Protein AF-A0A164RJU8-F1 (afdb_monomer_lite)

Secondary structure (DSSP, 8-state):
-------------------PPPTT--EEEEEEEEE---TTT--EEEEEEEEEE-GGG-EEEEEEEET-TTS---GGGEEEEEETTEEEEEEE---

pLDDT: mean 73.23, std 12.7, range [41.62, 87.56]

Sequence (95 aa):
MHLTFISVVALALSPVVSAVCPSGYVGIGTETLCGIGTPDGGSSCGGAFGTIWANNCGIIAQNSADGNPCAGGYNGGAYVNCGSGYPSSIFISRA

Organism: NCBI:txid1314777

Radius of gyration: 20.66 Å; chains: 1; bounding box: 57×36×52 Å

Foldseek 3Di:
DDDDDDDPPPPPPDPPPDVFDPPPDKDWWKDWDWAQDDPVPGIDIDAIWTFIAHGPRHTPWTARDGGQVQPFRIPQPKGFDDDPSHTDDIDHPDD

Structure (mmCIF, N/CA/C/O backbone):
data_AF-A0A164RJU8-F1
#
_entry.id   AF-A0A164RJU8-F1
#
loop_
_atom_site.group_PDB
_atom_site.id
_atom_site.type_symbol
_atom_site.label_atom_id
_atom_site.label_alt_id
_atom_site.label_comp_id
_atom_site.label_asym_id
_atom_site.label_entity_id
_atom_site.label_seq_id
_atom_site.pdbx_PDB_ins_code
_atom_site.Cartn_x
_atom_site.Cartn_y
_atom_site.Cartn_z
_atom_site.occupancy
_atom_site.B_iso_or_equiv
_atom_site.auth_seq_id
_atom_site.auth_comp_id
_atom_site.auth_asym_id
_atom_site.auth_atom_id
_atom_site.pdbx_PDB_model_num
ATOM 1 N N . MET A 1 1 ? 42.305 24.989 41.898 1.00 41.62 1 MET A N 1
ATOM 2 C CA . MET A 1 1 ? 41.245 25.231 40.896 1.00 41.62 1 MET A CA 1
ATOM 3 C C . MET A 1 1 ? 41.248 24.069 39.915 1.00 41.62 1 MET A C 1
ATOM 5 O O . MET A 1 1 ? 42.148 24.007 39.092 1.00 41.62 1 MET A O 1
ATOM 9 N N . HIS A 1 2 ? 40.321 23.122 40.037 1.00 41.97 2 HIS A N 1
ATOM 10 C CA . HIS A 1 2 ? 40.083 22.080 39.031 1.00 41.97 2 HIS A CA 1
ATOM 11 C C . HIS A 1 2 ? 38.567 21.878 38.963 1.00 41.97 2 HIS A C 1
ATOM 13 O O . HIS A 1 2 ? 37.990 21.249 39.844 1.00 41.97 2 HIS A O 1
ATOM 19 N N . LEU A 1 3 ? 37.923 22.514 37.979 1.00 43.03 3 LEU A N 1
ATOM 20 C CA . LEU A 1 3 ? 36.516 22.280 37.660 1.00 43.03 3 LEU A CA 1
ATOM 21 C C . LEU A 1 3 ? 36.449 21.144 36.639 1.00 43.03 3 LEU A C 1
ATOM 23 O O . LEU A 1 3 ? 36.859 21.304 35.491 1.00 43.03 3 LEU A O 1
ATOM 27 N N . THR A 1 4 ? 35.937 19.997 37.068 1.00 53.72 4 THR A N 1
ATOM 28 C CA . THR A 1 4 ? 35.570 18.880 36.202 1.00 53.72 4 THR A CA 1
ATOM 29 C C . THR A 1 4 ? 34.254 19.206 35.495 1.00 53.72 4 THR A C 1
ATOM 31 O O . THR A 1 4 ? 33.190 19.256 36.109 1.00 53.72 4 THR A O 1
ATOM 34 N N . PHE A 1 5 ? 34.327 19.457 34.188 1.00 51.28 5 PHE A N 1
ATOM 35 C CA . PHE A 1 5 ? 33.161 19.613 33.319 1.00 51.28 5 PHE A CA 1
ATOM 36 C C . PHE A 1 5 ? 32.528 18.238 33.066 1.00 51.28 5 PHE A C 1
ATOM 38 O O . PHE A 1 5 ? 33.085 17.411 32.348 1.00 51.28 5 PHE A O 1
ATOM 45 N N . ILE A 1 6 ? 31.362 17.986 33.662 1.00 56.50 6 ILE A N 1
ATOM 46 C CA . ILE A 1 6 ? 30.535 16.814 33.358 1.00 56.50 6 ILE A CA 1
ATOM 47 C C . ILE A 1 6 ? 29.724 17.148 32.102 1.00 56.50 6 ILE A C 1
ATOM 49 O O . ILE A 1 6 ? 28.804 17.962 32.143 1.00 56.50 6 ILE A O 1
ATOM 53 N N . SER A 1 7 ? 30.097 16.544 30.972 1.00 59.12 7 SER A N 1
ATOM 54 C CA . SER A 1 7 ? 29.352 16.648 29.716 1.00 59.12 7 SER A CA 1
ATOM 55 C C . SER A 1 7 ? 28.076 15.808 29.817 1.00 59.12 7 SER A C 1
ATOM 57 O O . SER A 1 7 ? 28.124 14.578 29.789 1.00 59.12 7 SER A O 1
ATOM 59 N N . VAL A 1 8 ? 26.930 16.469 29.991 1.00 55.47 8 VAL A N 1
ATOM 60 C CA . VAL A 1 8 ? 25.607 15.834 29.963 1.00 55.47 8 VAL A CA 1
ATOM 61 C C . VAL A 1 8 ? 25.230 15.625 28.498 1.00 55.47 8 VAL A C 1
ATOM 63 O O . VAL A 1 8 ? 24.779 16.547 27.822 1.00 55.47 8 VAL A O 1
ATOM 66 N N . VAL A 1 9 ? 25.432 14.409 27.991 1.00 59.53 9 VAL A N 1
ATOM 67 C CA . VAL A 1 9 ? 24.880 13.984 26.700 1.00 59.53 9 VAL A CA 1
ATOM 68 C C . VAL A 1 9 ? 23.368 13.864 26.877 1.00 59.53 9 VAL A C 1
ATOM 70 O O . VAL A 1 9 ? 22.863 12.868 27.391 1.00 59.53 9 VAL A O 1
ATOM 73 N N . ALA A 1 10 ? 22.637 14.910 26.499 1.00 54.50 10 ALA A N 1
ATOM 74 C CA . ALA A 1 10 ? 21.190 14.858 26.386 1.00 54.50 10 ALA A CA 1
ATOM 75 C C . ALA A 1 10 ? 20.837 13.924 25.219 1.00 54.50 10 ALA A C 1
ATOM 77 O O . ALA A 1 10 ? 20.919 14.315 24.055 1.00 54.50 10 ALA A O 1
ATOM 78 N N . LEU A 1 11 ? 20.473 12.673 25.520 1.00 53.03 11 LEU A N 1
ATOM 79 C CA . LEU A 1 11 ? 19.808 11.809 24.549 1.00 53.03 11 LEU A CA 1
ATOM 80 C C . LEU A 1 11 ? 18.463 12.460 24.216 1.00 53.03 11 LEU A C 1
ATOM 82 O O . LEU A 1 11 ?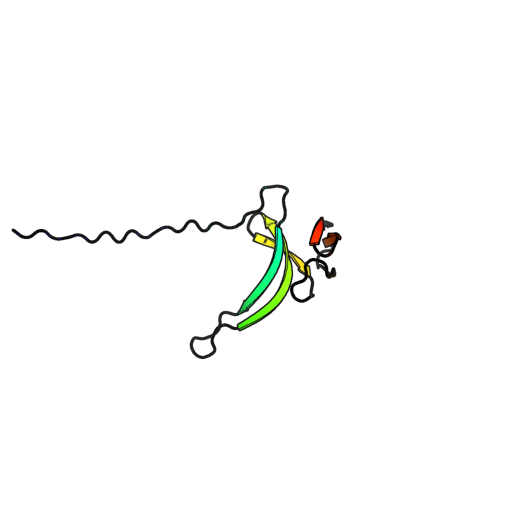 17.506 12.370 24.985 1.00 53.03 11 LEU A O 1
ATOM 86 N N . ALA A 1 12 ? 18.412 13.154 23.082 1.00 53.78 12 ALA A N 1
ATOM 87 C CA . ALA A 1 12 ? 17.181 13.659 22.509 1.00 53.78 12 ALA A CA 1
ATOM 88 C C . ALA A 1 12 ? 16.274 12.462 22.190 1.00 53.78 12 ALA A C 1
ATOM 90 O O . ALA A 1 12 ? 16.436 11.794 21.168 1.00 53.78 12 ALA A O 1
ATOM 91 N N . LEU A 1 13 ? 15.332 12.173 23.092 1.00 50.38 13 LEU A N 1
ATOM 92 C CA . LEU A 1 13 ? 14.183 11.320 22.816 1.00 50.38 13 LEU A CA 1
ATOM 93 C C . LEU A 1 13 ? 13.381 12.011 21.716 1.00 50.38 13 LEU A C 1
ATOM 95 O O . LEU A 1 13 ? 12.536 12.862 21.979 1.00 50.38 13 LEU A O 1
ATOM 99 N N . SER A 1 14 ? 13.707 11.689 20.469 1.00 49.97 14 SER A N 1
ATOM 100 C CA . SER A 1 14 ? 12.894 12.092 19.333 1.00 49.97 14 SER A CA 1
ATOM 101 C C . SER A 1 14 ? 11.539 11.411 19.525 1.00 49.97 14 SER A C 1
ATOM 103 O O . SER A 1 14 ? 11.513 10.178 19.601 1.00 49.97 14 SER A O 1
ATOM 105 N N . PRO A 1 15 ? 10.421 12.149 19.666 1.00 47.69 15 PRO A N 1
ATOM 106 C CA . PRO A 1 15 ? 9.120 11.512 19.656 1.00 47.69 15 PRO A CA 1
ATOM 107 C C . PRO A 1 15 ? 9.011 10.810 18.308 1.00 47.69 15 PRO A C 1
ATOM 109 O O . PRO A 1 15 ? 9.092 11.445 17.256 1.00 47.69 15 PRO A O 1
ATOM 112 N N . VAL A 1 16 ? 8.881 9.487 18.339 1.00 52.00 16 VAL A N 1
ATOM 113 C CA . VAL A 1 16 ? 8.478 8.720 17.166 1.00 52.00 16 VAL A CA 1
ATOM 114 C C . VAL A 1 16 ? 7.039 9.145 16.904 1.00 52.00 16 VAL A C 1
ATOM 116 O O . VAL A 1 16 ? 6.098 8.569 17.445 1.00 52.00 16 VAL A O 1
ATOM 119 N N . VAL A 1 17 ? 6.863 10.238 16.160 1.00 56.06 17 VAL A N 1
ATOM 120 C CA . VAL A 1 17 ? 5.558 10.687 15.685 1.00 56.06 17 VAL A CA 1
ATOM 121 C C . VAL A 1 17 ? 5.153 9.682 14.617 1.00 56.06 17 VAL A C 1
ATOM 123 O O . VAL A 1 17 ? 5.376 9.874 13.426 1.00 56.06 17 VAL A O 1
ATOM 126 N N . SER A 1 18 ? 4.624 8.544 15.057 1.00 56.00 18 SER A N 1
ATOM 127 C CA . SER A 1 18 ? 3.863 7.673 14.179 1.00 56.00 18 SER A CA 1
ATOM 128 C C . SER A 1 18 ? 2.662 8.493 13.714 1.00 56.00 18 SER A C 1
ATOM 130 O O . SER A 1 18 ? 1.930 9.048 14.537 1.00 56.00 18 SER A O 1
ATOM 132 N N . ALA A 1 19 ? 2.488 8.639 12.402 1.00 54.66 19 ALA A N 1
ATOM 133 C CA . ALA A 1 19 ? 1.268 9.195 11.840 1.00 54.66 19 ALA A CA 1
ATOM 134 C C . ALA A 1 19 ? 0.136 8.183 12.084 1.00 54.66 19 ALA A C 1
ATOM 136 O O . ALA A 1 19 ? -0.175 7.348 11.240 1.00 54.66 19 ALA A O 1
ATOM 137 N N . VAL A 1 20 ? -0.428 8.205 13.291 1.00 61.25 20 VAL A N 1
ATOM 138 C CA . VAL A 1 20 ? -1.544 7.347 13.682 1.00 61.25 20 VAL A CA 1
ATOM 139 C C . VAL A 1 20 ? -2.824 8.037 13.230 1.00 61.25 20 VAL A C 1
ATOM 141 O O . VAL A 1 20 ? -3.131 9.146 13.672 1.00 61.25 20 VAL A O 1
ATOM 144 N N . CYS A 1 21 ? -3.591 7.387 12.358 1.00 65.50 21 CYS A N 1
ATOM 145 C CA . CYS A 1 21 ? -4.953 7.826 12.083 1.00 65.50 21 CYS A CA 1
ATOM 146 C C . CYS A 1 21 ? -5.768 7.811 13.394 1.00 65.50 21 CYS A C 1
ATOM 148 O O . CYS A 1 21 ? -5.621 6.885 14.196 1.00 65.50 21 CYS A O 1
ATOM 150 N N . PRO A 1 22 ? -6.598 8.829 13.673 1.00 67.69 22 PRO A N 1
ATOM 151 C CA . PRO A 1 22 ? -7.493 8.777 14.822 1.00 67.69 22 PRO A CA 1
ATOM 152 C C . PRO A 1 22 ? -8.475 7.600 14.706 1.00 67.69 22 PRO A C 1
ATOM 154 O O . PRO A 1 22 ? -8.790 7.140 13.610 1.00 67.69 22 PRO A O 1
ATOM 157 N N . SER A 1 23 ? -9.021 7.131 15.831 1.00 69.75 23 SER A N 1
ATOM 158 C CA . SER A 1 23 ? -10.055 6.087 15.830 1.00 69.75 23 SER A CA 1
ATOM 159 C C . SER A 1 23 ? -11.213 6.425 14.884 1.00 69.75 23 SER A C 1
ATOM 161 O O . SER A 1 23 ? -11.800 7.498 14.983 1.00 69.75 23 SER A O 1
ATOM 163 N N . GLY A 1 24 ? -11.537 5.503 13.971 1.00 70.75 24 GLY A N 1
ATOM 164 C CA . GLY A 1 24 ? -12.552 5.704 12.928 1.00 70.75 24 GLY A CA 1
ATOM 165 C C . GLY A 1 24 ? -12.025 6.283 11.609 1.00 70.75 24 GLY A C 1
ATOM 166 O O . GLY A 1 24 ? -12.784 6.348 10.647 1.00 70.75 24 GLY A O 1
ATOM 167 N N . TYR A 1 25 ? -10.744 6.645 11.536 1.00 74.06 25 TYR A N 1
ATOM 168 C CA . TYR A 1 25 ? -10.086 7.108 10.318 1.00 74.06 25 TYR A CA 1
ATOM 169 C C . TYR A 1 25 ? -9.137 6.040 9.773 1.00 74.06 25 TYR A C 1
ATOM 171 O O . TYR A 1 25 ? -8.686 5.146 10.488 1.00 74.06 25 TYR A O 1
ATOM 179 N N . VAL A 1 26 ? -8.833 6.150 8.485 1.00 80.31 26 VAL A N 1
ATOM 180 C CA . VAL A 1 26 ? -7.841 5.331 7.788 1.00 80.31 26 VAL A CA 1
ATOM 181 C C . VAL A 1 26 ? -6.930 6.245 6.981 1.00 80.31 26 VAL A C 1
ATOM 183 O O . VAL A 1 26 ? -7.341 7.325 6.554 1.00 80.31 26 VAL A O 1
ATOM 186 N N . GLY A 1 27 ? -5.689 5.817 6.790 1.00 81.19 27 GLY A N 1
ATOM 187 C CA . GLY A 1 27 ? -4.718 6.504 5.949 1.00 81.19 27 GLY A CA 1
ATOM 188 C C . GLY A 1 27 ? -4.736 5.910 4.551 1.00 81.19 27 GLY A C 1
ATOM 189 O O . GLY A 1 27 ? -4.919 4.704 4.403 1.00 81.19 27 GLY A O 1
ATOM 190 N N . ILE A 1 28 ? -4.514 6.738 3.533 1.00 82.44 28 ILE A N 1
ATOM 191 C CA . ILE A 1 28 ? -4.297 6.282 2.161 1.00 82.44 28 ILE A CA 1
ATOM 192 C C . ILE A 1 28 ? -3.121 7.014 1.541 1.00 82.44 28 ILE A C 1
ATOM 194 O O . ILE A 1 28 ? -2.930 8.208 1.762 1.00 82.44 28 ILE A O 1
ATOM 198 N N . GLY A 1 29 ? -2.331 6.292 0.761 1.00 81.06 29 GLY A N 1
ATOM 199 C CA . GLY A 1 29 ? -1.128 6.832 0.157 1.00 81.06 29 GLY A CA 1
ATOM 200 C C . GLY A 1 29 ? -0.338 5.749 -0.544 1.00 81.06 29 GLY A C 1
ATOM 201 O O . GLY A 1 29 ? -0.895 4.734 -0.962 1.00 81.06 29 GLY A O 1
ATOM 202 N N . THR A 1 30 ? 0.958 5.985 -0.682 1.00 84.25 30 THR A N 1
ATOM 203 C CA . THR A 1 30 ? 1.880 5.074 -1.347 1.00 84.25 30 THR A CA 1
ATOM 204 C C . THR A 1 30 ? 2.883 4.511 -0.354 1.00 84.25 30 THR A C 1
ATOM 206 O O . THR A 1 30 ? 3.401 5.224 0.502 1.00 84.25 30 THR A O 1
ATOM 209 N N . GLU A 1 31 ? 3.155 3.221 -0.465 1.00 79.94 31 GLU A N 1
ATOM 210 C CA . GLU A 1 31 ? 4.203 2.535 0.277 1.00 79.94 31 GLU A CA 1
ATOM 211 C C . GLU A 1 31 ? 5.308 2.140 -0.688 1.00 79.94 31 GLU A C 1
ATOM 213 O O . GLU A 1 31 ? 5.029 1.631 -1.770 1.00 79.94 31 GLU A O 1
ATOM 218 N N . THR A 1 32 ? 6.559 2.370 -0.303 1.00 82.88 32 THR A N 1
ATOM 219 C CA . THR A 1 32 ? 7.718 1.805 -0.999 1.00 82.88 32 THR A CA 1
ATOM 220 C C . THR A 1 32 ? 8.393 0.821 -0.065 1.00 82.88 32 THR A C 1
ATOM 222 O O . THR A 1 32 ? 8.765 1.188 1.051 1.00 82.88 32 THR A O 1
ATOM 225 N N . LEU A 1 33 ? 8.562 -0.419 -0.514 1.00 78.19 33 LEU A N 1
ATOM 226 C CA . LEU A 1 33 ? 9.241 -1.441 0.271 1.00 78.19 33 LEU A CA 1
ATOM 227 C C . LEU A 1 33 ? 10.745 -1.351 0.016 1.00 78.19 33 LEU A C 1
ATOM 229 O O . LEU A 1 33 ? 11.223 -1.559 -1.098 1.00 78.19 33 LEU A O 1
ATOM 233 N N . CYS A 1 34 ? 11.496 -1.034 1.067 1.00 82.25 34 CYS A N 1
ATOM 234 C CA . CYS A 1 34 ? 12.952 -1.027 1.036 1.00 82.25 34 CYS A CA 1
ATOM 235 C C . CYS A 1 34 ? 13.496 -2.232 1.799 1.00 82.25 34 CYS A C 1
ATOM 237 O O . CYS A 1 34 ? 13.340 -2.339 3.015 1.00 82.25 34 CYS A O 1
ATOM 239 N N . GLY A 1 35 ? 14.157 -3.136 1.083 1.00 80.50 35 GLY A N 1
ATOM 240 C CA . GLY A 1 35 ? 14.966 -4.183 1.681 1.00 80.50 35 GLY A CA 1
ATOM 241 C C . GLY A 1 35 ? 16.241 -3.580 2.259 1.00 80.50 35 GLY A C 1
ATOM 242 O O . GLY A 1 35 ? 17.022 -2.953 1.534 1.00 80.50 35 GLY A O 1
ATOM 243 N N . ILE A 1 36 ? 16.462 -3.783 3.560 1.00 82.06 36 ILE A N 1
ATOM 244 C CA . ILE A 1 36 ? 17.744 -3.459 4.189 1.00 82.06 36 ILE A CA 1
ATOM 245 C C . ILE A 1 36 ? 18.787 -4.396 3.591 1.00 82.06 36 ILE A C 1
ATOM 247 O O . ILE A 1 36 ? 18.714 -5.614 3.750 1.00 82.06 36 ILE A O 1
ATOM 251 N N . GLY A 1 37 ? 19.728 -3.815 2.858 1.00 79.38 37 GLY A N 1
ATOM 252 C CA . GLY A 1 37 ? 20.797 -4.568 2.223 1.00 79.38 37 GLY A CA 1
ATOM 253 C C . GLY A 1 37 ? 21.987 -4.804 3.141 1.00 79.38 37 GLY A C 1
ATOM 254 O O . GLY A 1 37 ? 22.003 -4.417 4.310 1.00 79.38 37 GLY A O 1
ATOM 255 N N . THR A 1 38 ? 23.014 -5.437 2.586 1.00 82.62 38 THR A N 1
ATOM 256 C CA . THR A 1 38 ? 24.302 -5.615 3.260 1.00 82.62 38 THR A CA 1
ATOM 257 C C . THR A 1 38 ? 25.173 -4.360 3.106 1.00 82.62 38 THR A C 1
ATOM 259 O O . THR A 1 38 ? 24.930 -3.560 2.197 1.00 82.62 38 THR A O 1
ATOM 262 N N . PRO A 1 39 ? 26.209 -4.179 3.948 1.00 75.69 39 PRO A N 1
ATOM 263 C CA . PRO A 1 39 ? 27.141 -3.054 3.832 1.00 75.69 39 PRO A CA 1
ATOM 264 C C . PRO A 1 39 ? 27.767 -2.918 2.436 1.00 75.69 39 PRO A C 1
ATOM 266 O O . PRO A 1 39 ? 27.958 -1.803 1.964 1.00 75.69 39 PRO A O 1
ATOM 269 N N . ASP A 1 40 ? 28.032 -4.044 1.766 1.00 79.75 40 ASP A N 1
ATOM 270 C CA . ASP A 1 40 ? 28.656 -4.081 0.438 1.00 79.75 40 ASP A CA 1
ATOM 271 C C . ASP A 1 40 ? 27.652 -3.944 -0.720 1.00 79.75 40 ASP A C 1
ATOM 273 O O . ASP A 1 40 ? 28.020 -3.517 -1.812 1.00 79.75 40 ASP A O 1
ATOM 277 N N . GLY A 1 41 ? 26.388 -4.323 -0.501 1.00 77.75 41 GLY A N 1
ATOM 278 C CA . GLY A 1 41 ? 25.343 -4.331 -1.533 1.00 77.75 41 GLY A CA 1
ATOM 279 C C . GLY A 1 41 ? 24.425 -3.107 -1.523 1.00 77.75 41 GLY A C 1
ATOM 280 O O . GLY A 1 41 ? 23.778 -2.826 -2.529 1.00 77.75 41 GLY A O 1
ATOM 281 N N . GLY A 1 42 ? 24.371 -2.374 -0.406 1.00 79.00 42 GLY A N 1
ATOM 282 C CA . GLY A 1 42 ? 23.447 -1.259 -0.209 1.00 79.00 42 GLY A CA 1
ATOM 283 C C . GLY A 1 42 ? 21.986 -1.704 -0.088 1.00 79.00 42 GLY A C 1
ATOM 284 O O . GLY A 1 42 ? 21.603 -2.805 -0.478 1.00 79.00 42 GLY A O 1
ATOM 285 N N . SER A 1 43 ? 21.143 -0.846 0.487 1.00 85.19 43 SER A N 1
ATOM 286 C CA . SER A 1 43 ? 19.700 -1.115 0.561 1.00 85.19 43 SER A CA 1
ATOM 287 C C . SER A 1 43 ? 19.046 -0.938 -0.806 1.00 85.19 43 SER A C 1
ATOM 289 O O . SER A 1 43 ? 19.430 -0.052 -1.568 1.00 85.19 43 SER A O 1
ATOM 291 N N . SER A 1 44 ? 18.043 -1.763 -1.107 1.00 82.19 44 SER A N 1
ATOM 292 C CA . SER A 1 44 ? 17.294 -1.692 -2.364 1.00 82.19 44 SER A CA 1
ATOM 293 C C . SER A 1 44 ? 15.825 -1.421 -2.079 1.00 82.19 44 SER A C 1
ATOM 295 O O . SER A 1 44 ? 15.220 -2.068 -1.229 1.00 82.19 44 SER A O 1
ATOM 297 N N . CYS A 1 45 ? 15.257 -0.440 -2.773 1.00 81.06 45 CYS A N 1
ATOM 298 C CA . CYS A 1 45 ? 13.841 -0.110 -2.686 1.00 81.06 45 CYS A CA 1
ATOM 299 C C . CYS A 1 45 ? 13.151 -0.549 -3.972 1.00 81.06 45 CYS A C 1
ATOM 301 O O . CYS A 1 45 ? 13.639 -0.260 -5.064 1.00 81.06 45 CYS A O 1
ATOM 303 N N . GLY A 1 46 ? 12.039 -1.264 -3.844 1.00 75.06 46 GLY A N 1
ATOM 304 C CA . GLY A 1 46 ? 11.308 -1.818 -4.971 1.00 75.06 46 GLY A CA 1
ATOM 305 C C . GLY A 1 46 ? 9.814 -1.871 -4.698 1.00 75.06 46 GLY A C 1
ATOM 306 O O . GLY A 1 46 ? 9.387 -2.123 -3.573 1.00 75.06 46 GLY A O 1
ATOM 307 N N . GLY A 1 47 ? 9.041 -1.647 -5.760 1.00 71.19 47 GLY A N 1
ATOM 308 C CA . GLY A 1 47 ? 7.585 -1.589 -5.717 1.00 71.19 47 GLY A CA 1
ATOM 309 C C . GLY A 1 47 ? 7.079 -0.320 -5.034 1.00 71.19 47 GLY A C 1
ATOM 310 O O . GLY A 1 47 ? 7.494 0.021 -3.927 1.00 71.19 47 GLY A O 1
ATOM 311 N N . ALA A 1 48 ? 6.176 0.385 -5.707 1.00 77.69 48 ALA A N 1
ATOM 312 C CA . ALA A 1 48 ? 5.354 1.401 -5.071 1.00 77.69 48 ALA A CA 1
ATOM 313 C C . ALA A 1 48 ? 3.926 0.855 -4.991 1.00 77.69 48 ALA A C 1
ATOM 315 O O . ALA A 1 48 ? 3.379 0.424 -5.992 1.00 77.69 48 ALA A O 1
ATOM 316 N N . PHE A 1 49 ? 3.287 0.864 -3.832 1.00 84.50 49 PHE A N 1
ATOM 317 C CA . PHE A 1 49 ? 1.954 0.277 -3.680 1.00 84.50 49 PHE A CA 1
ATOM 318 C C . PHE A 1 49 ? 0.994 1.319 -3.140 1.00 84.50 49 PHE A C 1
ATOM 320 O O . PHE A 1 49 ? 1.276 1.968 -2.133 1.00 84.50 49 PHE A O 1
ATOM 327 N N . GLY A 1 50 ? -0.159 1.477 -3.780 1.00 85.56 50 GLY A N 1
ATOM 328 C CA . GLY A 1 50 ? -1.290 2.150 -3.161 1.00 85.56 50 GLY A CA 1
ATOM 329 C C . GLY A 1 50 ? -1.696 1.371 -1.914 1.00 85.56 50 GLY A C 1
ATOM 330 O O . GLY A 1 50 ? -2.062 0.204 -2.011 1.00 85.56 50 GLY A O 1
ATOM 331 N N . THR A 1 51 ? -1.632 2.004 -0.748 1.00 85.81 51 THR A N 1
ATOM 332 C CA . THR A 1 51 ? -1.785 1.335 0.549 1.00 85.81 51 THR A CA 1
ATOM 333 C C . THR A 1 51 ? -2.833 2.037 1.398 1.00 85.81 51 THR A C 1
ATOM 335 O O . THR A 1 51 ? -2.935 3.265 1.390 1.00 85.81 51 THR A O 1
ATOM 338 N N . ILE A 1 52 ? -3.632 1.242 2.109 1.00 85.69 52 ILE A N 1
ATOM 339 C CA . ILE A 1 52 ? -4.619 1.690 3.088 1.00 85.69 52 ILE A CA 1
ATOM 340 C C . ILE A 1 52 ? -4.143 1.240 4.469 1.00 85.69 52 ILE A C 1
ATOM 342 O O . ILE A 1 52 ? -3.997 0.041 4.713 1.00 85.69 52 ILE A O 1
ATOM 346 N N . TRP A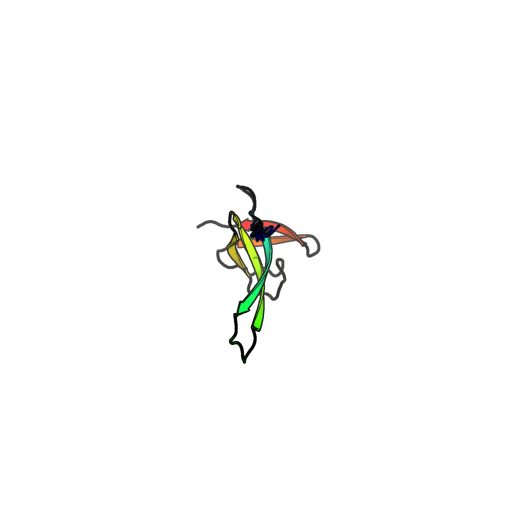 1 53 ? -3.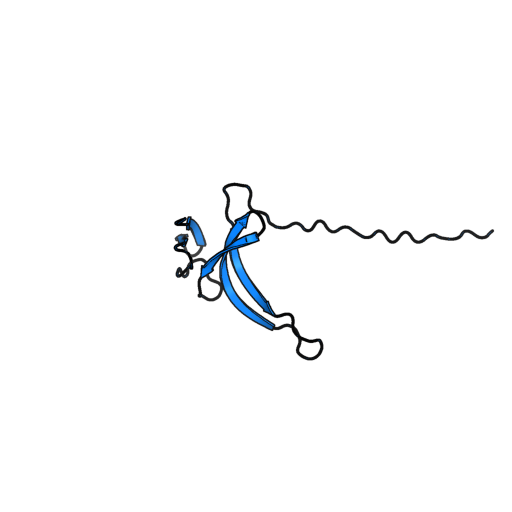944 2.188 5.383 1.00 83.94 53 TRP A N 1
ATOM 347 C CA . TRP A 1 53 ? -3.501 1.926 6.753 1.00 83.94 53 TRP A CA 1
ATOM 348 C C . TRP A 1 53 ? -4.630 2.108 7.769 1.00 83.94 53 TRP A C 1
ATOM 350 O O . TRP A 1 53 ? -5.428 3.043 7.694 1.00 83.94 53 TRP A O 1
ATOM 360 N N . ALA A 1 54 ? -4.658 1.218 8.753 1.00 78.38 54 ALA A N 1
ATOM 361 C CA . ALA A 1 54 ? -5.406 1.332 9.990 1.00 78.38 54 ALA A CA 1
ATOM 362 C C . ALA A 1 54 ? -4.659 2.210 11.000 1.00 78.38 54 ALA A C 1
ATOM 364 O O . ALA A 1 54 ? -3.499 2.593 10.824 1.00 78.38 54 ALA A O 1
ATOM 365 N N . ASN A 1 55 ? -5.315 2.446 12.132 1.00 70.44 55 ASN A N 1
ATOM 366 C CA . ASN A 1 55 ? -4.673 3.018 13.309 1.00 70.44 55 ASN A CA 1
ATOM 367 C C . ASN A 1 55 ? -3.459 2.169 13.714 1.00 70.44 55 ASN A C 1
ATOM 369 O O . ASN A 1 55 ? -3.513 0.939 13.676 1.00 70.44 55 ASN A O 1
ATOM 373 N N . ASN A 1 56 ? -2.387 2.835 14.145 1.00 70.62 56 ASN A N 1
ATOM 374 C CA . ASN A 1 56 ? -1.081 2.245 14.477 1.00 70.62 56 ASN A CA 1
ATOM 375 C C . ASN A 1 56 ? -0.300 1.699 13.268 1.00 70.62 56 ASN A C 1
ATOM 377 O O . ASN A 1 56 ? 0.457 0.743 13.409 1.00 70.62 56 ASN A O 1
ATOM 381 N N . CYS A 1 57 ? -0.478 2.296 12.086 1.00 68.69 57 CYS A N 1
ATOM 382 C CA . CYS A 1 57 ? 0.252 1.946 10.860 1.00 68.69 57 CYS A CA 1
ATOM 383 C C . CYS A 1 57 ? 0.041 0.505 10.357 1.00 68.69 57 CYS A C 1
ATOM 385 O O . CYS A 1 57 ? 0.807 0.033 9.520 1.00 68.69 57 CYS A O 1
ATOM 387 N N . GLY A 1 58 ? -0.984 -0.209 10.832 1.00 78.00 58 GLY A N 1
ATOM 388 C CA . GLY A 1 58 ? -1.292 -1.549 10.332 1.00 78.00 58 GLY A CA 1
ATOM 389 C C . GLY A 1 58 ? -1.827 -1.484 8.903 1.00 78.00 58 GLY A C 1
ATOM 390 O O . GLY A 1 58 ? -2.787 -0.766 8.648 1.00 78.00 58 GLY A O 1
ATOM 391 N N . ILE A 1 59 ? -1.244 -2.224 7.965 1.00 83.44 59 ILE A N 1
ATOM 392 C CA . ILE A 1 59 ? -1.736 -2.273 6.582 1.00 83.44 59 ILE A CA 1
ATOM 393 C C . ILE A 1 59 ? -3.050 -3.065 6.544 1.00 83.44 59 ILE A C 1
ATOM 395 O O . ILE A 1 59 ? -3.106 -4.208 6.993 1.00 83.44 59 ILE A O 1
ATOM 399 N N . ILE A 1 60 ? -4.108 -2.451 6.012 1.00 85.12 60 ILE A N 1
ATOM 400 C CA . ILE A 1 60 ? -5.414 -3.092 5.789 1.00 85.12 60 ILE A CA 1
ATOM 401 C C . ILE A 1 60 ? -5.438 -3.743 4.412 1.00 85.12 60 ILE A C 1
ATOM 403 O O . ILE A 1 60 ? -5.856 -4.889 4.273 1.00 85.12 60 ILE A O 1
ATOM 407 N N . ALA A 1 61 ? -5.023 -2.983 3.401 1.00 86.31 61 ALA A N 1
ATOM 408 C CA . ALA A 1 61 ? -5.017 -3.429 2.023 1.00 86.31 61 ALA A CA 1
ATOM 409 C C . ALA A 1 61 ? -3.965 -2.677 1.203 1.00 86.31 61 ALA A C 1
ATOM 411 O O . ALA A 1 61 ? -3.671 -1.510 1.460 1.00 86.31 61 ALA A O 1
ATOM 412 N N . GLN A 1 62 ? -3.449 -3.345 0.183 1.00 87.06 62 GLN A N 1
ATOM 413 C CA . GLN A 1 62 ? -2.510 -2.847 -0.808 1.00 87.06 62 GLN A CA 1
ATOM 414 C C . GLN A 1 62 ? -3.002 -3.240 -2.193 1.00 87.06 62 GLN A C 1
ATOM 416 O O . GLN A 1 62 ? -3.526 -4.343 -2.383 1.00 87.06 62 GLN A O 1
ATOM 421 N N . ASN A 1 63 ? -2.829 -2.351 -3.164 1.00 84.25 63 ASN A N 1
ATOM 422 C CA . ASN A 1 63 ? -2.959 -2.726 -4.560 1.00 84.25 63 ASN A CA 1
ATOM 423 C C . ASN A 1 63 ? -1.621 -3.164 -5.151 1.00 84.25 63 ASN A C 1
ATOM 425 O O . ASN A 1 63 ? -0.560 -2.888 -4.605 1.00 84.25 63 ASN A O 1
ATOM 429 N N . SER A 1 64 ? -1.677 -3.852 -6.288 1.00 72.12 64 SER A N 1
ATOM 430 C CA . SER A 1 64 ? -0.487 -4.312 -7.015 1.00 72.12 64 SER A CA 1
ATOM 431 C C . SER A 1 64 ? 0.069 -3.274 -7.997 1.00 72.12 64 SER A C 1
ATOM 433 O O . SER A 1 64 ? 0.926 -3.615 -8.805 1.00 72.12 64 SER A O 1
ATOM 435 N N . ALA A 1 65 ? -0.457 -2.046 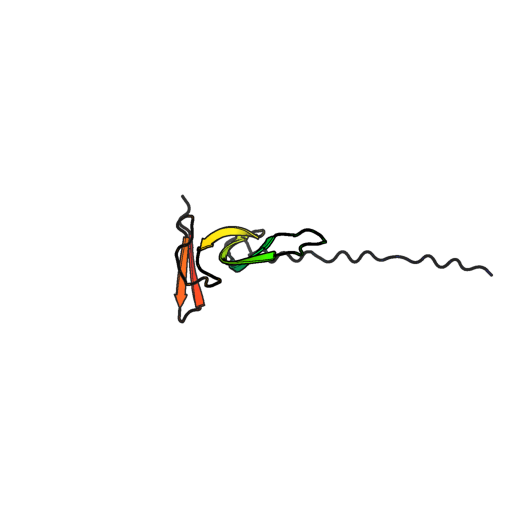-7.995 1.00 65.44 65 ALA A N 1
ATOM 436 C CA . ALA A 1 65 ? -0.176 -1.050 -9.022 1.00 65.44 65 ALA A CA 1
ATOM 437 C C . ALA A 1 65 ? 0.773 0.036 -8.506 1.00 65.44 65 ALA A C 1
ATOM 439 O O . ALA A 1 65 ? 0.492 0.678 -7.491 1.00 65.44 65 ALA A O 1
ATOM 440 N N . ASP A 1 66 ? 1.845 0.260 -9.271 1.00 66.06 66 ASP A N 1
ATOM 441 C CA . ASP A 1 66 ? 2.973 1.139 -8.957 1.00 66.06 66 ASP A CA 1
ATOM 442 C C . ASP A 1 66 ? 2.562 2.556 -8.524 1.00 66.06 66 ASP A C 1
ATOM 444 O O . ASP A 1 66 ? 2.390 3.467 -9.333 1.00 66.06 66 ASP A O 1
ATOM 448 N N . GLY A 1 67 ? 2.414 2.751 -7.215 1.00 67.94 67 GLY A N 1
ATOM 449 C CA . GLY A 1 67 ? 2.320 4.059 -6.573 1.00 67.94 67 GLY A CA 1
ATOM 450 C C . GLY A 1 67 ? 1.046 4.842 -6.878 1.00 67.94 67 GLY A C 1
ATOM 451 O O . GLY A 1 67 ? 1.020 6.051 -6.656 1.00 67.94 67 GLY A O 1
ATOM 452 N N . ASN A 1 68 ? -0.014 4.192 -7.365 1.00 81.94 68 ASN A N 1
ATOM 453 C CA . ASN A 1 68 ? -1.289 4.856 -7.614 1.00 81.94 68 ASN A CA 1
ATOM 454 C C . ASN A 1 68 ? -2.400 4.284 -6.721 1.00 81.94 68 ASN A C 1
ATOM 456 O O . ASN A 1 68 ? -2.944 3.221 -7.034 1.00 81.94 68 ASN A O 1
ATOM 460 N N . PRO A 1 69 ? -2.822 5.009 -5.668 1.00 80.56 69 PRO A N 1
ATOM 461 C CA . PRO A 1 69 ? -3.937 4.595 -4.819 1.00 80.56 69 PRO A CA 1
ATOM 462 C C . PRO A 1 69 ? -5.280 4.466 -5.560 1.00 80.56 69 PRO A C 1
ATOM 464 O O . PRO A 1 69 ? -6.221 3.857 -5.066 1.00 80.56 69 PRO A O 1
ATOM 467 N N . CYS A 1 70 ? -5.385 5.030 -6.763 1.00 84.62 70 CYS A N 1
ATOM 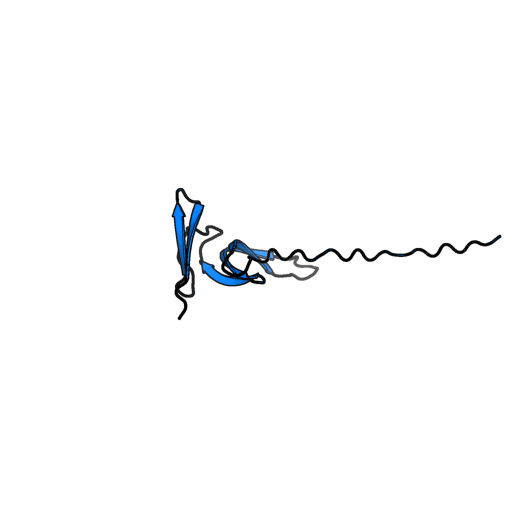468 C CA . CYS A 1 70 ? -6.587 5.006 -7.591 1.00 84.62 70 CYS A CA 1
ATOM 469 C C . CYS A 1 70 ? -6.612 3.887 -8.632 1.00 84.62 70 CYS A C 1
ATOM 471 O O . CYS A 1 70 ? -7.604 3.742 -9.339 1.00 84.62 70 CYS A O 1
ATOM 473 N N . ALA A 1 71 ? -5.549 3.092 -8.753 1.00 82.62 71 ALA A N 1
ATOM 474 C CA . ALA A 1 71 ? -5.478 2.039 -9.765 1.00 82.62 71 ALA A CA 1
ATOM 475 C C . ALA A 1 71 ? -6.374 0.817 -9.461 1.00 82.62 71 ALA A C 1
ATOM 477 O O . ALA A 1 71 ? -6.467 -0.093 -10.282 1.00 82.62 71 ALA A O 1
ATOM 478 N N . GLY A 1 72 ? -7.066 0.798 -8.313 1.00 77.81 72 GLY A N 1
ATOM 479 C CA . GLY A 1 72 ? -7.903 -0.330 -7.894 1.00 77.81 72 GLY A CA 1
ATOM 480 C C . GLY A 1 72 ? -7.075 -1.584 -7.599 1.00 77.81 72 GLY A C 1
ATOM 481 O O . GLY A 1 72 ? -5.863 -1.495 -7.450 1.00 77.81 72 GLY A O 1
ATOM 482 N N . GLY A 1 73 ? -7.723 -2.748 -7.480 1.00 79.56 73 GLY A N 1
ATOM 483 C CA . GLY A 1 73 ? -7.024 -4.028 -7.273 1.00 79.56 73 GLY A CA 1
ATOM 484 C C . GLY A 1 73 ? -6.471 -4.240 -5.861 1.00 79.56 73 GLY A C 1
ATOM 485 O O . GLY A 1 73 ? -5.497 -4.967 -5.685 1.00 79.56 73 GLY A O 1
ATOM 486 N N . TYR A 1 74 ? -7.070 -3.593 -4.863 1.00 85.88 74 TYR A N 1
ATOM 487 C CA . TYR A 1 74 ? -6.709 -3.788 -3.464 1.00 85.88 74 TYR A CA 1
ATOM 488 C C . TYR A 1 74 ? -7.078 -5.198 -2.991 1.00 85.88 74 TYR A C 1
ATOM 490 O O . TYR A 1 74 ? -8.176 -5.696 -3.255 1.00 85.88 74 TYR A O 1
ATOM 498 N N . ASN A 1 75 ? -6.168 -5.845 -2.266 1.00 81.94 75 ASN A N 1
ATOM 499 C CA . ASN A 1 75 ? -6.456 -7.110 -1.594 1.00 81.94 75 ASN A CA 1
ATOM 500 C C . ASN A 1 75 ? -7.470 -6.924 -0.439 1.00 81.94 75 ASN A C 1
ATOM 502 O O . ASN A 1 75 ? -7.762 -5.814 0.002 1.00 81.94 75 ASN A O 1
ATOM 506 N N . GLY A 1 76 ? -8.067 -8.025 0.033 1.00 72.19 76 GLY A N 1
ATOM 507 C CA . GLY A 1 76 ? -8.996 -7.992 1.175 1.00 72.19 76 GLY A CA 1
ATOM 508 C C . GLY A 1 76 ? -10.367 -7.356 0.897 1.00 72.19 76 GLY A C 1
ATOM 509 O O . GLY A 1 76 ? -11.092 -7.049 1.838 1.00 72.19 76 GLY A O 1
ATOM 510 N N . GLY A 1 77 ? -10.733 -7.149 -0.374 1.00 75.50 77 GLY A N 1
ATOM 511 C CA . GLY A 1 77 ? -12.039 -6.601 -0.770 1.00 75.50 77 GLY A CA 1
ATOM 512 C C . GLY A 1 77 ? -12.192 -5.092 -0.548 1.00 75.50 77 GLY A C 1
ATOM 513 O O . GLY A 1 77 ? -13.286 -4.547 -0.701 1.00 75.50 77 GLY A O 1
ATOM 514 N N . ALA A 1 78 ? -11.107 -4.397 -0.202 1.00 83.12 78 ALA A N 1
ATOM 515 C CA . ALA A 1 78 ? -11.118 -2.946 -0.147 1.00 83.12 78 ALA A CA 1
ATOM 516 C C . ALA A 1 78 ? -11.188 -2.343 -1.561 1.00 83.12 78 ALA A C 1
ATOM 518 O O . ALA A 1 78 ? -10.724 -2.932 -2.535 1.00 83.12 78 ALA A O 1
ATOM 519 N N . TYR A 1 79 ? -11.747 -1.143 -1.682 1.00 84.12 79 TYR A N 1
ATOM 520 C CA . TYR A 1 79 ? -11.638 -0.340 -2.894 1.00 84.12 79 TYR A CA 1
ATOM 521 C C . TYR A 1 79 ? -11.586 1.148 -2.563 1.00 84.12 79 TYR A C 1
ATOM 523 O O . TYR A 1 79 ? -12.133 1.615 -1.561 1.00 84.12 79 TYR A O 1
ATOM 531 N N . VAL A 1 80 ? -10.910 1.895 -3.429 1.00 85.69 80 VAL A N 1
ATOM 532 C CA . VAL A 1 80 ? -10.729 3.340 -3.312 1.00 85.69 80 VAL A CA 1
ATOM 533 C C . VAL A 1 80 ? -11.488 3.986 -4.452 1.00 85.69 80 VAL A C 1
ATOM 535 O O . VAL A 1 80 ? -11.266 3.664 -5.617 1.00 85.69 80 VAL A O 1
ATOM 538 N N . ASN A 1 81 ? -12.395 4.889 -4.113 1.00 87.56 81 ASN A N 1
ATOM 539 C CA . ASN A 1 81 ? -13.023 5.751 -5.092 1.00 87.56 81 ASN A CA 1
ATOM 540 C C . ASN A 1 81 ? -12.154 6.994 -5.275 1.00 87.56 81 ASN A C 1
ATOM 542 O O . ASN A 1 81 ? -11.702 7.588 -4.293 1.00 87.56 81 ASN A O 1
ATOM 546 N N . CYS A 1 82 ? -11.941 7.389 -6.525 1.00 86.44 82 CYS A N 1
ATOM 547 C CA . CYS A 1 82 ? -11.126 8.542 -6.856 1.00 86.44 82 CYS A CA 1
ATOM 548 C C . CYS A 1 82 ? -11.894 9.560 -7.688 1.00 86.44 82 CYS A C 1
ATOM 550 O O . CYS A 1 82 ? -12.484 9.233 -8.715 1.00 86.44 82 CYS A O 1
ATOM 552 N N . GLY A 1 83 ? -11.847 10.816 -7.250 1.00 86.31 83 GLY A N 1
ATOM 553 C CA . GLY A 1 83 ? -12.323 11.967 -8.009 1.00 86.31 83 GLY A CA 1
ATOM 554 C C . GLY A 1 83 ? -11.136 12.695 -8.629 1.00 86.31 83 GLY A C 1
ATOM 555 O O . GLY A 1 83 ? -10.194 13.040 -7.921 1.00 86.31 83 GLY A O 1
ATOM 556 N N . SER A 1 84 ? -11.155 12.918 -9.944 1.00 83.88 84 SER A N 1
ATOM 557 C CA . SER A 1 84 ? -10.092 13.646 -10.664 1.00 83.88 84 SER A CA 1
ATOM 558 C C . SER A 1 84 ? -8.669 13.105 -10.430 1.00 83.88 84 SER A C 1
ATOM 560 O O . SER A 1 84 ? -7.709 13.867 -10.447 1.00 83.88 84 SER 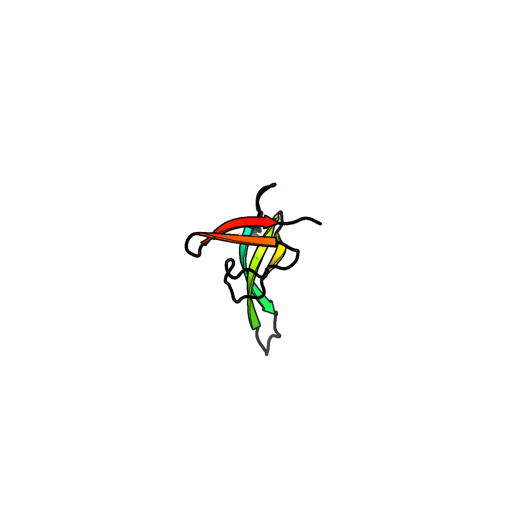A O 1
ATOM 562 N N . GLY A 1 85 ? -8.528 11.796 -10.190 1.00 77.94 85 GLY A N 1
ATOM 563 C CA . GLY A 1 85 ? -7.235 11.152 -9.920 1.00 77.94 85 GLY A CA 1
ATOM 564 C C . GLY A 1 85 ? -6.767 11.206 -8.462 1.00 77.94 85 GLY A C 1
ATOM 565 O O . GLY A 1 85 ? -5.681 10.715 -8.170 1.00 77.94 85 GLY A O 1
ATOM 566 N N . TYR A 1 86 ? -7.580 11.743 -7.547 1.00 81.19 86 TYR A N 1
ATOM 567 C CA . TYR A 1 86 ? -7.285 11.793 -6.114 1.00 81.19 86 TYR A CA 1
ATOM 568 C C . TYR A 1 86 ? -8.253 10.911 -5.320 1.00 81.19 86 TYR A C 1
ATOM 570 O O . TYR A 1 86 ? -9.448 10.891 -5.636 1.00 81.19 86 TYR A O 1
ATOM 578 N N . PRO A 1 87 ? -7.783 10.212 -4.271 1.00 81.50 87 PRO A N 1
ATOM 579 C CA . PRO A 1 87 ? -8.650 9.412 -3.415 1.00 81.50 87 PRO A CA 1
ATOM 580 C C . PRO A 1 87 ? -9.696 10.296 -2.729 1.00 81.50 87 PRO A C 1
ATOM 582 O O . PRO A 1 87 ? -9.358 11.266 -2.054 1.00 81.50 87 PRO A O 1
ATOM 585 N N . SER A 1 88 ? -10.972 9.961 -2.917 1.00 85.50 88 SER A N 1
ATOM 586 C CA . SER A 1 88 ? -12.117 10.707 -2.381 1.00 85.50 88 SER A CA 1
ATOM 587 C C . SER A 1 88 ? -12.855 9.945 -1.282 1.00 85.50 88 SER A C 1
ATOM 589 O O . SER A 1 88 ? -13.363 10.550 -0.342 1.00 85.50 88 SER A O 1
ATOM 591 N N . SER A 1 89 ? -12.917 8.616 -1.377 1.00 82.94 89 SER A N 1
ATOM 592 C CA . SER A 1 89 ? -13.491 7.749 -0.345 1.00 82.94 89 SER A CA 1
ATOM 593 C C . SER A 1 89 ? -12.913 6.342 -0.429 1.00 82.94 89 SER A C 1
ATOM 595 O O . SER A 1 89 ? -12.413 5.918 -1.470 1.00 82.94 89 SER A O 1
ATOM 597 N N . ILE A 1 90 ? -12.967 5.622 0.688 1.00 81.44 90 ILE A N 1
ATOM 598 C CA . ILE A 1 90 ? -12.434 4.268 0.817 1.00 81.44 90 ILE A CA 1
ATOM 599 C C . ILE A 1 90 ? -13.541 3.392 1.374 1.00 81.44 90 ILE A C 1
ATOM 601 O O . ILE A 1 90 ? -14.225 3.766 2.327 1.00 81.44 90 ILE A O 1
ATOM 605 N N . PHE A 1 91 ? -13.685 2.213 0.793 1.00 82.44 91 PHE A N 1
ATOM 606 C CA . PHE A 1 91 ? -14.626 1.205 1.232 1.00 82.44 91 PHE A CA 1
ATOM 607 C C . PHE A 1 91 ? -13.854 -0.053 1.585 1.00 82.44 91 PHE A C 1
ATOM 609 O O . PHE A 1 91 ? -13.016 -0.519 0.817 1.00 82.44 91 PHE A O 1
ATOM 616 N N . ILE A 1 92 ? -14.130 -0.591 2.767 1.00 78.88 92 ILE A N 1
ATOM 617 C CA . ILE A 1 92 ? -13.467 -1.781 3.293 1.00 78.88 92 ILE A CA 1
ATOM 618 C C . ILE A 1 92 ? -14.574 -2.771 3.632 1.00 78.88 92 ILE A C 1
ATOM 620 O O . ILE A 1 92 ? -15.308 -2.572 4.602 1.00 78.88 92 ILE A O 1
ATOM 624 N N . SER A 1 93 ? -14.718 -3.827 2.833 1.00 68.44 93 SER A N 1
ATOM 625 C CA . SER A 1 93 ? -15.594 -4.942 3.185 1.00 68.44 93 SER A CA 1
ATOM 626 C C . SER A 1 93 ? -14.907 -5.769 4.271 1.00 68.44 93 SER A C 1
ATOM 628 O O . SER A 1 93 ? -13.994 -6.539 3.984 1.00 68.44 93 SER A O 1
ATOM 630 N N . ARG A 1 94 ? -15.303 -5.587 5.533 1.00 58.66 94 ARG A N 1
ATOM 631 C CA . ARG A 1 94 ? -14.875 -6.485 6.610 1.00 58.66 94 ARG A CA 1
ATOM 632 C C . ARG A 1 94 ? -15.631 -7.807 6.469 1.00 58.66 94 ARG A C 1
ATOM 634 O O . ARG A 1 94 ? -16.856 -7.797 6.570 1.00 58.66 94 ARG A O 1
ATOM 641 N N . ALA A 1 95 ? -14.903 -8.886 6.185 1.00 48.03 95 ALA A N 1
ATOM 642 C CA . ALA A 1 95 ? -15.384 -10.254 6.372 1.00 48.03 95 ALA A CA 1
ATOM 643 C C . ALA A 1 95 ? -15.372 -10.621 7.862 1.00 48.03 95 ALA A C 1
ATOM 645 O O . ALA A 1 95 ? -14.481 -10.102 8.579 1.00 48.03 95 ALA A O 1
#